Prote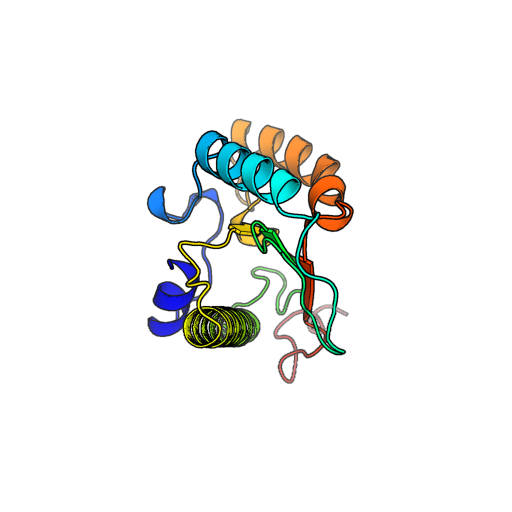in AF-A0A7S0A084-F1 (afdb_monomer_lite)

Radius of gyration: 17.15 Å; chains: 1; bounding box: 38×49×44 Å

Organism: NCBI:txid73915

Structure (mmCIF, N/CA/C/O backbone):
data_AF-A0A7S0A084-F1
#
_entry.id   AF-A0A7S0A084-F1
#
loop_
_atom_site.group_PDB
_atom_site.id
_atom_site.type_symbol
_atom_site.label_atom_id
_atom_site.label_alt_id
_atom_site.label_comp_id
_atom_site.label_asym_id
_atom_site.label_entity_id
_atom_site.label_seq_id
_atom_site.pdbx_PDB_ins_code
_atom_site.Cartn_x
_atom_site.Cartn_y
_atom_site.Cartn_z
_atom_site.occupancy
_atom_site.B_iso_or_equiv
_atom_site.auth_seq_id
_atom_site.auth_comp_id
_atom_site.auth_asym_id
_atom_site.auth_atom_id
_atom_site.pdbx_PDB_model_num
ATOM 1 N N . SER A 1 1 ? -13.205 1.229 1.871 1.00 77.44 1 SER A N 1
ATOM 2 C CA . SER A 1 1 ? -11.731 1.195 1.781 1.00 77.44 1 SER A CA 1
ATOM 3 C C . SER A 1 1 ? -11.286 -0.215 1.428 1.00 77.44 1 SER A C 1
ATOM 5 O O . SER A 1 1 ? -11.586 -1.137 2.181 1.00 77.44 1 SER A O 1
ATOM 7 N N . TRP A 1 2 ? -10.616 -0.384 0.283 1.00 88.94 2 TRP A N 1
ATOM 8 C CA . TRP A 1 2 ? -10.254 -1.690 -0.291 1.00 88.94 2 TRP A CA 1
ATOM 9 C C . TRP A 1 2 ? -9.390 -2.551 0.647 1.00 88.94 2 TRP A C 1
ATOM 11 O O . TRP A 1 2 ? -9.685 -3.724 0.845 1.00 88.94 2 TRP A O 1
ATOM 21 N N . LEU A 1 3 ? -8.385 -1.961 1.311 1.00 91.19 3 LEU A N 1
ATOM 22 C CA . LEU A 1 3 ? -7.497 -2.682 2.239 1.00 91.19 3 LEU A CA 1
ATOM 23 C C . LEU A 1 3 ? -8.234 -3.280 3.443 1.00 91.19 3 LEU A C 1
ATOM 25 O O . LEU A 1 3 ? -7.883 -4.364 3.903 1.00 91.19 3 LEU A O 1
ATOM 29 N N . ILE A 1 4 ? -9.256 -2.583 3.949 1.00 91.81 4 ILE A N 1
ATOM 30 C CA . ILE A 1 4 ? -10.082 -3.079 5.056 1.00 91.81 4 ILE A CA 1
ATOM 31 C C . ILE A 1 4 ? -10.887 -4.294 4.589 1.00 91.81 4 ILE A C 1
ATOM 33 O O . ILE A 1 4 ? -10.840 -5.339 5.228 1.00 91.81 4 ILE A O 1
ATOM 37 N N . THR A 1 5 ? -11.546 -4.195 3.434 1.00 92.44 5 THR A N 1
ATOM 38 C CA . THR A 1 5 ? -12.295 -5.318 2.852 1.00 92.44 5 THR A CA 1
ATOM 39 C C . THR A 1 5 ? -11.384 -6.505 2.532 1.00 92.44 5 THR A C 1
ATOM 41 O O . THR A 1 5 ? -11.738 -7.649 2.804 1.00 92.44 5 THR A O 1
ATOM 44 N N . ARG A 1 6 ? -10.172 -6.254 2.020 1.00 93.94 6 ARG A N 1
ATOM 45 C CA . ARG A 1 6 ? -9.179 -7.302 1.754 1.00 93.94 6 ARG A CA 1
ATOM 46 C C . ARG A 1 6 ? -8.763 -8.027 3.033 1.00 93.94 6 ARG A C 1
ATOM 48 O O . ARG A 1 6 ? -8.685 -9.253 3.061 1.00 93.94 6 ARG A O 1
ATOM 55 N N . GLN A 1 7 ? -8.557 -7.274 4.111 1.00 94.62 7 GLN A N 1
ATOM 56 C CA . GLN A 1 7 ? -8.279 -7.840 5.425 1.00 94.62 7 GLN A CA 1
ATOM 57 C C . GLN A 1 7 ? -9.441 -8.690 5.949 1.00 94.62 7 GLN A C 1
ATOM 59 O O . GLN A 1 7 ? -9.191 -9.754 6.514 1.00 94.62 7 GLN A O 1
ATOM 64 N N . GLU A 1 8 ? -10.687 -8.239 5.796 1.00 94.44 8 GLU A N 1
ATOM 65 C CA . GLU A 1 8 ? -11.889 -8.972 6.227 1.00 94.44 8 GLU A CA 1
ATOM 66 C C . GLU A 1 8 ? -12.034 -10.320 5.510 1.00 94.44 8 GLU A C 1
ATOM 68 O O . GLU A 1 8 ? -12.476 -11.293 6.116 1.00 94.44 8 GLU A O 1
ATOM 73 N N . GLN A 1 9 ? -11.590 -10.403 4.254 1.00 94.94 9 GLN A N 1
ATOM 74 C CA . GLN A 1 9 ? -11.522 -11.657 3.496 1.00 94.94 9 GLN A CA 1
ATOM 75 C C . GLN A 1 9 ? -10.419 -12.605 3.993 1.00 94.94 9 GLN A C 1
ATOM 77 O O . GLN A 1 9 ? -10.410 -13.775 3.620 1.00 94.94 9 GLN A O 1
ATOM 82 N N . GLY A 1 10 ? -9.482 -12.121 4.816 1.00 94.81 10 GLY A N 1
ATOM 83 C CA . GLY A 1 10 ? -8.342 -12.905 5.292 1.00 94.81 10 GLY A CA 1
ATOM 84 C C . GLY A 1 10 ? -7.358 -13.283 4.184 1.00 94.81 10 GLY A C 1
ATOM 85 O O . GLY A 1 10 ? -6.619 -14.252 4.338 1.00 94.81 10 GLY A O 1
ATOM 86 N N . LEU A 1 11 ? -7.366 -12.542 3.071 1.00 94.50 11 LEU A N 1
ATOM 87 C CA . LEU A 1 11 ? -6.511 -12.799 1.919 1.00 94.50 11 LEU A CA 1
ATOM 88 C C . LEU A 1 11 ? -5.295 -11.866 1.923 1.00 94.50 11 LEU A C 1
ATOM 90 O O . LEU A 1 11 ? -5.450 -10.676 2.225 1.00 94.50 11 LEU A O 1
ATOM 94 N N . PRO A 1 12 ? -4.104 -12.358 1.529 1.00 95.12 12 PRO A N 1
ATOM 95 C CA . PRO A 1 12 ? -2.926 -11.515 1.359 1.00 95.12 12 PRO A CA 1
ATOM 96 C C . PRO A 1 12 ? -3.191 -10.410 0.345 1.00 95.12 12 PRO A C 1
ATOM 98 O O . PRO A 1 12 ? -4.087 -10.515 -0.500 1.00 95.12 12 PRO A O 1
ATOM 101 N N . ILE A 1 13 ? -2.416 -9.337 0.431 1.00 94.81 13 ILE A N 1
ATOM 102 C CA . ILE A 1 13 ? -2.468 -8.287 -0.578 1.00 94.81 13 ILE A CA 1
ATOM 103 C C . ILE A 1 13 ? -1.898 -8.808 -1.901 1.00 94.81 13 ILE A C 1
ATOM 105 O O . ILE A 1 13 ? -0.897 -9.512 -1.898 1.00 94.81 13 ILE A O 1
ATOM 109 N N . ASP A 1 14 ? -2.524 -8.491 -3.032 1.00 95.38 14 ASP A N 1
ATOM 110 C CA . ASP A 1 14 ? -2.005 -8.961 -4.318 1.00 95.38 14 ASP A CA 1
ATOM 111 C C . ASP A 1 14 ? -0.842 -8.087 -4.812 1.00 95.38 14 ASP A C 1
ATOM 113 O O . ASP A 1 14 ? -0.613 -6.964 -4.345 1.00 95.38 14 ASP A O 1
ATOM 117 N N . ARG A 1 15 ? -0.103 -8.607 -5.798 1.00 96.56 15 ARG A N 1
ATOM 118 C CA . ARG A 1 15 ? 0.884 -7.826 -6.554 1.00 96.56 15 ARG A CA 1
ATOM 119 C C . ARG A 1 15 ? 0.177 -6.708 -7.310 1.00 96.56 15 ARG A C 1
ATOM 121 O O . ARG A 1 15 ? -0.989 -6.846 -7.679 1.00 96.56 15 ARG A O 1
ATOM 128 N N . ARG A 1 16 ? 0.913 -5.644 -7.643 1.00 95.56 16 ARG A N 1
ATOM 129 C CA . ARG A 1 16 ? 0.346 -4.495 -8.361 1.00 95.56 16 ARG A CA 1
ATOM 130 C C . ARG A 1 16 ? -0.456 -4.889 -9.607 1.00 95.56 16 ARG A C 1
ATOM 132 O O . ARG A 1 16 ? -1.576 -4.439 -9.800 1.00 95.56 16 ARG A O 1
ATOM 139 N N . GLN A 1 17 ? 0.123 -5.733 -10.454 1.00 95.88 17 GLN A N 1
ATOM 140 C CA . GLN A 1 17 ? -0.495 -6.133 -11.720 1.00 95.88 17 GLN A CA 1
ATOM 141 C C . GLN A 1 17 ? -1.688 -7.092 -11.581 1.00 95.88 17 GLN A C 1
ATOM 143 O O . GLN A 1 17 ? -2.385 -7.320 -12.563 1.00 95.88 17 GLN A O 1
ATOM 148 N N . ASP A 1 18 ? -1.918 -7.651 -10.391 1.00 95.56 18 ASP A N 1
ATOM 149 C CA . ASP A 1 18 ? -3.020 -8.584 -10.139 1.00 95.56 18 ASP A CA 1
ATOM 150 C C . ASP A 1 18 ? -4.192 -7.904 -9.408 1.00 95.56 18 ASP A C 1
ATOM 152 O O . ASP A 1 18 ? -5.283 -8.470 -9.325 1.00 95.56 18 ASP A O 1
ATOM 156 N N . MET A 1 19 ? -3.985 -6.697 -8.865 1.00 93.69 19 MET A N 1
ATOM 157 C CA . MET A 1 19 ? -5.034 -5.958 -8.166 1.00 93.69 19 MET A CA 1
ATOM 158 C C . MET A 1 19 ? -6.042 -5.339 -9.144 1.00 93.69 19 MET A C 1
ATOM 160 O O . MET A 1 19 ? -5.668 -4.866 -10.221 1.00 93.69 19 MET A O 1
ATOM 164 N N . PRO A 1 20 ? -7.331 -5.286 -8.764 1.00 93.50 20 PRO A N 1
ATOM 165 C CA . PRO A 1 20 ? -8.342 -4.632 -9.579 1.00 93.50 20 PRO A CA 1
ATOM 166 C C . PRO A 1 20 ? -8.115 -3.115 -9.620 1.00 93.50 20 PRO A C 1
ATOM 168 O O . PRO A 1 20 ? -7.520 -2.523 -8.721 1.00 93.50 20 PRO A O 1
ATOM 171 N N . HIS A 1 21 ? -8.615 -2.464 -10.672 1.00 88.19 21 HIS A N 1
ATOM 172 C CA . HIS A 1 21 ? -8.407 -1.028 -10.883 1.00 88.19 21 HIS A CA 1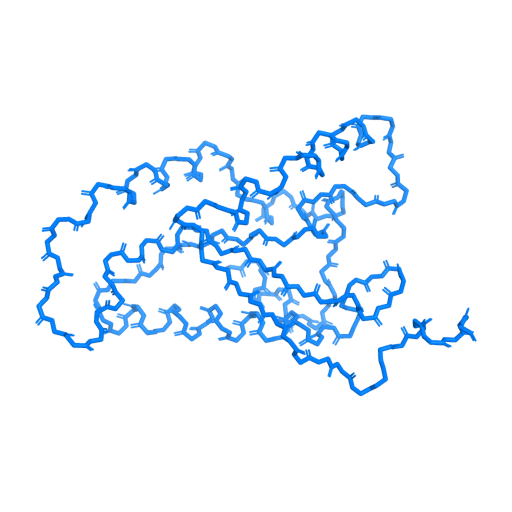
ATOM 173 C C . HIS A 1 21 ? -8.965 -0.162 -9.738 1.00 88.19 21 HIS A C 1
ATOM 175 O O . HIS A 1 21 ? -8.403 0.880 -9.423 1.00 88.19 21 HIS A O 1
ATOM 181 N N . ASP A 1 22 ? -10.048 -0.595 -9.090 1.00 88.50 22 ASP A N 1
ATOM 182 C CA . ASP A 1 22 ? -10.673 0.096 -7.955 1.00 88.50 22 ASP A CA 1
ATOM 183 C C . ASP A 1 22 ? -9.889 -0.034 -6.634 1.00 88.50 22 ASP A C 1
ATOM 185 O O . ASP A 1 22 ? -10.217 0.637 -5.654 1.00 88.50 22 ASP A O 1
ATOM 189 N N . ALA A 1 23 ? -8.827 -0.849 -6.600 1.00 91.19 23 ALA A N 1
ATOM 190 C CA . ALA A 1 23 ? -7.859 -0.864 -5.506 1.00 91.19 23 ALA A CA 1
ATOM 191 C C . ALA A 1 23 ? -6.933 0.364 -5.528 1.00 91.19 23 ALA A C 1
ATOM 193 O O . ALA A 1 23 ? -6.292 0.671 -4.519 1.00 91.19 23 ALA A O 1
ATOM 194 N N . TYR A 1 24 ? -6.846 1.057 -6.669 1.00 91.50 24 TYR A N 1
ATOM 195 C CA . TYR A 1 24 ? -5.973 2.205 -6.859 1.00 91.50 24 TYR A CA 1
ATOM 196 C C . TYR A 1 24 ? -6.727 3.515 -6.784 1.00 91.50 24 TYR A C 1
ATOM 198 O O . TYR A 1 24 ? -7.840 3.658 -7.286 1.00 91.50 24 TYR A O 1
ATOM 206 N N . TRP A 1 25 ? -6.052 4.510 -6.217 1.00 89.00 25 TRP A N 1
ATOM 207 C CA . TRP A 1 25 ? -6.505 5.877 -6.368 1.00 89.00 25 TRP A CA 1
ATOM 208 C C . TRP A 1 25 ? -6.141 6.404 -7.748 1.00 89.00 25 TRP A C 1
ATOM 210 O O . TRP A 1 25 ? -5.016 6.210 -8.220 1.00 89.00 25 TRP A O 1
ATOM 220 N N . ASP A 1 26 ? -7.074 7.128 -8.352 1.00 88.75 26 ASP A N 1
ATOM 221 C CA . ASP A 1 26 ? -6.779 7.938 -9.520 1.00 88.75 26 ASP A CA 1
ATOM 222 C C . ASP A 1 26 ? -5.708 8.997 -9.167 1.00 88.75 26 ASP A C 1
ATOM 224 O O . ASP A 1 26 ? -5.867 9.731 -8.182 1.00 88.75 26 ASP A O 1
ATOM 228 N N . PRO A 1 27 ? -4.602 9.099 -9.931 1.00 86.31 27 PRO A N 1
ATOM 229 C CA . PRO A 1 27 ? -3.528 10.039 -9.625 1.00 86.31 27 PRO A CA 1
ATOM 230 C C . PRO A 1 27 ? -3.987 11.500 -9.582 1.00 86.31 27 PRO A C 1
ATOM 232 O O . PRO A 1 27 ? -3.533 12.259 -8.725 1.00 86.31 27 PRO A O 1
ATOM 235 N N . GLU A 1 28 ? -4.896 11.915 -10.468 1.00 88.56 28 GLU A N 1
ATOM 236 C CA . GLU A 1 28 ? -5.385 13.295 -10.493 1.00 88.56 28 GLU A CA 1
ATOM 237 C C . GLU A 1 28 ? -6.301 13.584 -9.304 1.00 88.56 28 GLU A C 1
ATOM 239 O O . GLU A 1 28 ? -6.283 14.680 -8.739 1.00 88.56 28 GLU A O 1
ATOM 244 N N . GLU A 1 29 ? -7.124 12.620 -8.900 1.00 85.75 29 GLU A N 1
ATOM 245 C CA . GLU A 1 29 ? -7.914 12.695 -7.675 1.00 85.75 29 GLU A CA 1
ATOM 246 C C . GLU A 1 29 ? -7.027 12.802 -6.429 1.00 85.75 29 GLU A C 1
ATOM 248 O O . GLU A 1 29 ? -7.250 13.692 -5.600 1.00 85.75 29 GLU A O 1
ATOM 253 N N . LEU A 1 30 ? -5.990 11.966 -6.327 1.00 84.50 30 LEU A N 1
ATOM 254 C CA . LEU A 1 30 ? -5.024 12.006 -5.231 1.00 84.50 30 LEU A CA 1
ATOM 255 C C . LEU A 1 30 ? -4.327 13.370 -5.159 1.00 84.50 30 LEU A C 1
ATOM 257 O O . LEU A 1 30 ? -4.314 14.001 -4.101 1.00 84.50 30 LEU A O 1
ATOM 261 N N . LEU A 1 31 ? -3.808 13.870 -6.284 1.00 83.06 31 LEU A N 1
ATOM 262 C CA . LEU A 1 31 ? -3.128 15.168 -6.348 1.00 83.06 31 LEU A CA 1
ATOM 263 C C . LEU A 1 31 ? -4.069 16.336 -6.021 1.00 83.06 31 LEU A C 1
ATOM 265 O O . LEU A 1 31 ? -3.671 17.272 -5.325 1.00 83.06 31 LEU A O 1
ATOM 269 N N . ARG A 1 32 ? -5.338 16.284 -6.450 1.00 82.69 32 ARG A N 1
ATOM 270 C CA . ARG A 1 32 ? -6.355 17.280 -6.062 1.00 82.69 32 ARG A CA 1
ATOM 271 C C . ARG A 1 32 ? -6.648 17.235 -4.564 1.00 82.69 32 ARG A C 1
ATOM 273 O O . ARG A 1 32 ? -6.748 18.284 -3.925 1.00 82.69 32 ARG A O 1
ATOM 280 N N . SER A 1 33 ? -6.787 16.041 -3.995 1.00 78.44 33 SER A N 1
ATOM 281 C CA . SER A 1 33 ? -6.990 15.851 -2.554 1.00 78.44 33 SER A CA 1
ATOM 282 C C . SER A 1 33 ? -5.804 16.362 -1.742 1.00 78.44 33 SER A C 1
ATOM 284 O O . SER A 1 33 ? -6.007 17.056 -0.749 1.00 78.44 33 SER A O 1
ATOM 286 N N . TRP A 1 34 ? -4.589 16.126 -2.226 1.00 76.06 34 TRP A N 1
ATOM 287 C CA . TRP A 1 34 ? -3.342 16.635 -1.664 1.00 76.06 34 TRP A CA 1
ATOM 288 C C . TRP A 1 34 ? -3.208 18.161 -1.740 1.00 76.06 34 TRP A C 1
ATOM 290 O O . TRP A 1 34 ? -2.832 18.814 -0.771 1.00 76.06 34 TRP A O 1
ATOM 300 N N . ALA A 1 35 ? -3.557 18.779 -2.868 1.00 77.56 35 ALA A N 1
ATOM 301 C CA . ALA A 1 35 ? -3.481 20.232 -3.013 1.00 77.56 35 ALA A CA 1
ATOM 302 C C . ALA A 1 35 ? -4.425 20.967 -2.041 1.00 77.56 35 ALA A C 1
ATOM 304 O O . ALA A 1 35 ? -4.038 21.967 -1.439 1.00 77.56 35 ALA A O 1
ATOM 305 N N . ARG A 1 36 ? -5.641 20.440 -1.825 1.00 72.50 36 ARG A N 1
ATOM 306 C CA . ARG A 1 36 ? -6.595 20.972 -0.827 1.00 72.50 36 ARG A CA 1
ATOM 307 C C . ARG A 1 36 ? -6.082 20.851 0.608 1.00 72.50 36 ARG A C 1
ATOM 309 O O . ARG A 1 36 ? -6.415 21.663 1.462 1.00 72.50 36 ARG A O 1
ATOM 316 N N . SER A 1 37 ? -5.277 19.827 0.840 1.00 65.19 37 SER A N 1
ATOM 317 C CA . SER A 1 37 ? -4.704 19.428 2.118 1.00 65.19 37 SER A CA 1
ATOM 318 C C . SER A 1 37 ? -3.650 20.422 2.622 1.00 65.19 37 SER A C 1
ATOM 320 O O . SER A 1 37 ? -3.629 20.742 3.808 1.00 65.19 37 SER A O 1
ATOM 322 N N . LYS A 1 38 ? -2.864 21.006 1.705 1.00 58.56 38 LYS A N 1
ATOM 323 C CA . LYS A 1 38 ? -1.912 22.098 1.983 1.00 58.56 38 LYS A CA 1
ATOM 324 C C . LYS A 1 38 ? -2.566 23.429 2.375 1.00 58.56 38 LYS A C 1
ATOM 326 O O . LYS A 1 38 ? -1.913 24.266 2.984 1.00 58.56 38 LYS A O 1
ATOM 331 N N . GLY A 1 39 ? -3.828 23.657 2.004 1.00 47.88 39 GLY A N 1
ATOM 332 C CA . GLY A 1 39 ? -4.508 24.944 2.197 1.00 47.88 39 GLY A CA 1
ATOM 333 C C . GLY A 1 39 ? -5.172 25.141 3.566 1.00 47.88 39 GLY A C 1
ATOM 334 O O . GLY A 1 39 ? -5.614 26.247 3.861 1.00 47.88 39 GLY A O 1
ATOM 335 N N . SER A 1 40 ? -5.271 24.096 4.395 1.00 50.06 40 SER A N 1
ATOM 336 C CA . SER A 1 40 ? -6.007 24.128 5.672 1.00 50.06 40 SER A CA 1
ATOM 337 C C . SER A 1 40 ? -5.149 24.399 6.919 1.00 50.06 40 SER A C 1
ATOM 339 O O . SER A 1 40 ? -5.702 24.481 8.012 1.00 50.06 40 SER A O 1
ATOM 341 N N . ASP A 1 41 ? -3.827 24.548 6.778 1.00 46.91 41 ASP A N 1
ATOM 342 C CA . ASP A 1 41 ? -2.844 24.570 7.882 1.00 46.91 41 ASP A CA 1
ATOM 343 C C . ASP A 1 41 ? -2.903 25.787 8.830 1.00 46.91 41 ASP A C 1
ATOM 345 O O . ASP A 1 41 ? -2.272 25.777 9.885 1.00 46.91 41 ASP A O 1
ATOM 349 N N . GLN A 1 42 ? -3.672 26.839 8.529 1.00 45.22 42 GLN A N 1
ATOM 350 C CA . GLN A 1 42 ? -3.533 28.113 9.253 1.00 45.22 42 GLN A CA 1
ATOM 351 C C . GLN A 1 42 ? -4.421 28.294 10.508 1.00 45.22 42 GLN A C 1
ATOM 353 O O . GLN A 1 42 ? -4.269 29.311 11.180 1.00 45.22 42 GLN A O 1
ATOM 358 N N . GLN A 1 43 ? -5.360 27.392 10.843 1.00 42.72 43 GLN A N 1
ATOM 359 C CA . GLN A 1 43 ? -6.437 27.723 11.809 1.00 42.72 43 GLN A CA 1
ATOM 360 C C . GLN A 1 43 ? -6.627 26.822 13.043 1.00 42.72 43 GLN A C 1
ATOM 362 O O . GLN A 1 43 ? -7.478 27.140 13.871 1.00 42.72 43 GLN A O 1
ATOM 367 N N . CYS A 1 44 ? -5.859 25.748 13.250 1.00 41.91 44 CYS A N 1
ATOM 368 C CA . CYS A 1 44 ? -6.100 24.835 14.382 1.00 41.91 44 CYS A CA 1
ATOM 369 C C . CYS A 1 44 ? -4.806 24.484 15.128 1.00 41.91 44 CYS A C 1
ATOM 371 O O . CYS A 1 44 ? -4.223 23.430 14.896 1.00 41.91 44 CYS A O 1
ATOM 373 N N . ALA A 1 45 ? -4.350 25.361 16.024 1.00 39.59 45 ALA A N 1
ATOM 374 C CA . ALA A 1 45 ? -3.181 25.110 16.870 1.00 39.59 45 ALA A CA 1
ATOM 375 C C . ALA A 1 45 ? -3.346 25.740 18.266 1.00 39.59 45 ALA A C 1
ATOM 377 O O . ALA A 1 45 ? -2.592 26.643 18.619 1.00 39.59 45 ALA A O 1
ATOM 378 N N . SER A 1 46 ? -4.337 25.304 19.057 1.00 40.41 46 SER A N 1
ATOM 379 C CA . SER A 1 46 ? -4.488 25.800 20.440 1.00 40.41 46 SER A CA 1
ATOM 380 C C . SER A 1 46 ? -4.430 24.764 21.561 1.00 40.41 46 SER A C 1
ATOM 382 O O . SER A 1 46 ? -4.099 25.172 22.664 1.00 40.41 46 SER A O 1
ATOM 384 N N . ASP A 1 47 ? -4.633 23.456 21.352 1.00 35.50 47 ASP A N 1
ATOM 385 C CA . ASP A 1 47 ? -4.809 22.551 22.506 1.00 35.50 47 ASP A CA 1
ATOM 386 C C . ASP A 1 47 ? -4.051 21.219 22.401 1.00 35.50 47 ASP A C 1
ATOM 388 O O . ASP A 1 47 ? -4.589 20.217 21.945 1.00 35.50 47 ASP A O 1
ATOM 392 N N . GLY A 1 48 ? -2.789 21.226 22.853 1.00 37.44 48 GLY A N 1
ATOM 393 C CA . GLY A 1 48 ? -2.091 20.170 23.624 1.00 37.44 48 GLY A CA 1
ATOM 394 C C . GLY A 1 48 ? -1.885 18.749 23.064 1.00 37.44 48 GLY A C 1
ATOM 395 O O . GLY A 1 48 ? -0.928 18.086 23.452 1.00 37.44 48 GLY A O 1
ATOM 396 N N . LEU A 1 49 ? -2.726 18.274 22.153 1.00 41.03 49 LEU A N 1
ATOM 397 C CA . LEU A 1 49 ? -2.554 17.064 21.349 1.00 41.03 49 LEU A CA 1
ATOM 398 C C . LEU A 1 49 ? -3.292 17.252 20.016 1.00 41.03 49 LEU A C 1
ATOM 400 O O . LEU A 1 49 ? -4.075 16.410 19.578 1.00 41.03 49 LEU A O 1
ATOM 404 N N . VAL A 1 50 ? -3.085 18.403 19.377 1.00 39.53 50 VAL A N 1
ATOM 405 C CA . VAL A 1 50 ? -3.653 18.660 18.058 1.00 39.53 50 VAL A CA 1
ATOM 406 C C . VAL A 1 50 ? -2.802 17.886 17.051 1.00 39.53 50 VAL A C 1
ATOM 408 O O . VAL A 1 50 ? -1.785 18.371 16.561 1.00 39.53 50 VAL A O 1
ATOM 411 N N . LEU A 1 51 ? -3.220 16.664 16.709 1.00 46.06 51 LEU A N 1
ATOM 412 C CA . LEU A 1 51 ? -3.097 16.233 15.319 1.00 46.06 51 LEU A CA 1
ATOM 413 C C . LEU A 1 51 ? -3.783 17.359 14.535 1.00 46.06 51 LEU A C 1
ATOM 415 O O . LEU A 1 51 ? -5.009 17.377 14.542 1.00 46.06 51 LEU A O 1
ATOM 419 N N . GLY A 1 52 ? -3.034 18.348 14.028 1.00 43.97 52 GLY A N 1
ATOM 420 C CA . GLY A 1 52 ? -3.541 19.555 13.355 1.00 43.97 52 GLY A CA 1
ATOM 421 C C . GLY A 1 52 ? -4.482 19.222 12.193 1.00 43.97 52 GLY A C 1
ATOM 422 O O . GLY A 1 52 ? -5.083 18.145 12.126 1.00 43.97 52 GLY A O 1
ATOM 423 N N . PRO A 1 53 ? -4.580 20.038 11.145 1.00 47.09 53 PRO A N 1
ATOM 424 C CA . PRO A 1 53 ? -5.043 19.504 9.880 1.00 47.09 53 PRO A CA 1
ATOM 425 C C . PRO A 1 53 ? -3.931 18.592 9.320 1.00 47.09 53 PRO A C 1
ATOM 427 O O . PRO A 1 53 ? -3.409 18.834 8.240 1.00 47.09 53 PRO A O 1
ATOM 430 N N . LEU A 1 54 ? -3.594 17.500 10.033 1.00 50.94 54 LEU A N 1
ATOM 431 C CA . LEU A 1 54 ? -3.041 16.276 9.477 1.00 50.94 54 LEU A CA 1
ATOM 432 C C . LEU A 1 54 ? -4.069 15.807 8.463 1.00 50.94 54 LEU A C 1
ATOM 434 O O . LEU A 1 54 ? -4.971 15.004 8.726 1.00 50.94 54 LEU A O 1
ATOM 438 N N . SER A 1 55 ? -3.986 16.423 7.300 1.00 55.91 55 SER A N 1
ATOM 439 C CA . SER A 1 55 ? -4.577 15.948 6.091 1.00 55.91 55 SER A CA 1
ATOM 440 C C . SER A 1 55 ? -3.786 14.698 5.755 1.00 55.91 55 SER A C 1
ATOM 442 O O . SER A 1 55 ? -2.783 14.705 5.053 1.00 55.91 55 SER A O 1
ATOM 444 N N . LEU A 1 56 ? -4.217 13.608 6.379 1.00 62.69 56 LEU A N 1
ATOM 445 C CA . LEU A 1 56 ? -3.749 12.254 6.158 1.00 62.69 56 LEU A CA 1
ATOM 446 C C . LEU A 1 56 ? -4.214 11.804 4.771 1.00 62.69 56 LEU A C 1
ATOM 448 O O . LEU A 1 56 ? -5.017 10.893 4.624 1.00 62.69 56 LEU A O 1
ATOM 452 N N . VAL A 1 57 ? -3.754 12.526 3.749 1.00 73.25 57 VAL A N 1
ATOM 453 C CA . VAL A 1 57 ? -4.005 12.220 2.346 1.00 73.25 57 VAL A CA 1
ATOM 454 C C . VAL A 1 57 ? -3.200 10.991 1.969 1.00 73.25 57 VAL A C 1
ATOM 456 O O . VAL A 1 57 ? -3.701 10.161 1.223 1.00 73.25 57 VAL A O 1
ATOM 459 N N . LEU A 1 58 ? -1.992 10.845 2.524 1.00 85.56 58 LEU A N 1
ATOM 460 C CA . LEU A 1 58 ? -1.096 9.738 2.232 1.00 85.56 58 LEU A CA 1
ATOM 461 C C . LEU A 1 58 ? -0.446 9.183 3.487 1.00 85.56 58 LEU A C 1
ATOM 463 O O . LEU A 1 58 ? 0.224 9.887 4.244 1.00 85.56 58 LEU A O 1
ATOM 467 N N . VAL A 1 59 ? -0.605 7.880 3.644 1.00 91.25 59 VAL A N 1
ATOM 468 C CA . VAL A 1 59 ? 0.147 7.056 4.574 1.00 91.25 59 VAL A CA 1
ATOM 469 C C . VAL A 1 59 ? 1.113 6.208 3.761 1.00 91.25 59 VAL A C 1
ATOM 471 O O . VAL A 1 59 ? 0.693 5.527 2.830 1.00 91.25 59 VAL A O 1
ATOM 474 N N . ALA A 1 60 ? 2.392 6.213 4.116 1.00 94.38 60 ALA A N 1
ATOM 475 C CA . ALA A 1 60 ? 3.368 5.284 3.567 1.00 94.38 60 ALA A CA 1
ATOM 476 C C . ALA A 1 60 ? 3.689 4.196 4.597 1.00 94.38 60 ALA A C 1
ATOM 478 O O . ALA A 1 60 ? 3.984 4.487 5.757 1.00 94.38 60 ALA A O 1
ATOM 479 N N . VAL A 1 61 ? 3.633 2.936 4.180 1.00 96.19 61 VAL A N 1
ATOM 480 C CA . VAL A 1 61 ? 3.875 1.772 5.034 1.00 96.19 61 VAL A CA 1
ATOM 481 C C . VAL A 1 61 ? 5.301 1.288 4.827 1.00 96.19 61 VAL A C 1
ATOM 483 O O . VAL A 1 61 ? 5.680 0.906 3.726 1.00 96.19 61 VAL A O 1
ATOM 486 N N . SER A 1 62 ? 6.073 1.262 5.910 1.00 95.12 62 SER A N 1
ATOM 487 C CA . SER A 1 62 ? 7.407 0.669 5.954 1.00 95.12 62 SER A CA 1
ATOM 488 C C . SER A 1 62 ? 7.376 -0.560 6.859 1.00 95.12 62 SER A C 1
ATOM 490 O O . SER A 1 62 ? 7.061 -0.456 8.047 1.00 95.12 62 SER A O 1
ATOM 492 N N . LEU A 1 63 ? 7.684 -1.727 6.297 1.00 93.94 63 LEU A N 1
ATOM 493 C CA . LEU A 1 63 ? 7.698 -3.010 6.998 1.00 93.94 63 LEU A CA 1
ATOM 494 C C . LEU A 1 63 ? 8.822 -3.904 6.477 1.00 93.94 63 LEU A C 1
ATOM 496 O O . LEU A 1 63 ? 9.356 -3.685 5.389 1.00 93.94 63 LEU A O 1
ATOM 500 N N . CYS A 1 64 ? 9.184 -4.911 7.263 1.00 91.25 64 CYS A N 1
ATOM 501 C CA . CYS A 1 64 ? 10.076 -5.968 6.807 1.00 91.25 64 CYS A CA 1
ATOM 502 C C . CYS A 1 64 ? 9.264 -7.062 6.115 1.00 91.25 64 CYS A C 1
ATOM 504 O O . CYS A 1 64 ? 8.143 -7.360 6.517 1.00 91.25 64 CYS A O 1
ATOM 506 N N . TRP A 1 65 ? 9.844 -7.682 5.091 1.00 92.06 65 TRP A N 1
ATOM 507 C CA . TRP A 1 65 ? 9.209 -8.812 4.426 1.00 92.06 65 TRP A CA 1
ATOM 508 C C . TRP A 1 65 ? 9.192 -10.031 5.355 1.00 92.06 65 TRP A C 1
ATOM 510 O O . TRP A 1 65 ? 10.203 -10.361 5.974 1.00 92.06 65 TRP A O 1
ATOM 520 N N . CYS A 1 66 ? 8.046 -10.704 5.443 1.00 90.88 66 CYS A N 1
ATOM 521 C CA . CYS A 1 66 ? 7.874 -11.931 6.220 1.00 90.88 66 CYS A CA 1
ATOM 522 C C . CYS A 1 66 ? 8.405 -13.182 5.507 1.00 90.88 66 CYS A C 1
ATOM 524 O O . CYS A 1 66 ? 8.700 -14.162 6.180 1.00 90.88 66 CYS A O 1
ATOM 526 N N . SER A 1 67 ? 8.502 -13.157 4.175 1.00 89.38 67 SER A N 1
ATOM 527 C CA . SER A 1 67 ? 9.004 -14.259 3.344 1.00 89.38 67 SER A CA 1
ATOM 528 C C . SER A 1 67 ? 9.688 -13.710 2.092 1.00 89.38 67 SER A C 1
ATOM 530 O O . SER A 1 67 ? 9.535 -12.534 1.775 1.00 89.38 67 SER A O 1
ATOM 532 N N . GLN A 1 68 ? 10.413 -14.544 1.344 1.00 86.75 68 GLN A N 1
ATOM 533 C CA . GLN A 1 68 ? 11.080 -14.105 0.108 1.00 86.75 68 GLN A CA 1
ATOM 534 C C . GLN A 1 68 ? 10.095 -13.764 -1.025 1.00 86.75 68 GLN A C 1
ATOM 536 O O . GLN A 1 68 ? 10.352 -12.858 -1.813 1.00 86.75 68 GLN A O 1
ATOM 541 N N . GLY A 1 69 ? 8.991 -14.508 -1.137 1.00 89.06 69 GLY A N 1
ATOM 542 C CA . GLY A 1 69 ? 8.039 -14.359 -2.244 1.00 89.06 69 GLY A CA 1
ATOM 543 C C . GLY A 1 69 ? 6.961 -13.305 -2.003 1.00 89.06 69 GLY A C 1
ATOM 544 O O . GLY A 1 69 ? 6.354 -12.821 -2.955 1.00 89.06 69 GLY A O 1
ATOM 545 N N . HIS A 1 70 ? 6.707 -12.962 -0.741 1.00 93.25 70 HIS A N 1
ATOM 546 C CA . HIS A 1 70 ? 5.620 -12.070 -0.367 1.00 93.25 70 HIS A CA 1
ATOM 547 C C . HIS A 1 70 ? 5.930 -11.351 0.959 1.00 93.25 70 HIS A C 1
ATOM 549 O O . HIS A 1 70 ? 6.370 -12.003 1.916 1.00 93.25 70 HIS A O 1
ATOM 555 N N . PRO A 1 71 ? 5.666 -10.036 1.078 1.00 94.31 71 PRO A N 1
ATOM 556 C CA . PRO A 1 71 ? 5.981 -9.285 2.291 1.00 94.31 71 PRO A CA 1
ATOM 557 C C . PRO A 1 71 ? 5.119 -9.691 3.488 1.00 94.31 71 PRO A C 1
ATOM 559 O O . PRO A 1 71 ? 5.551 -9.536 4.623 1.00 94.31 71 PRO A O 1
ATOM 562 N N . ASP A 1 72 ? 3.908 -10.200 3.255 1.00 94.94 72 ASP A N 1
ATOM 563 C CA . ASP A 1 72 ? 2.945 -10.508 4.318 1.00 94.94 72 ASP A CA 1
ATOM 564 C C . ASP A 1 72 ? 1.988 -11.674 3.972 1.00 94.94 72 ASP A C 1
ATOM 566 O O . ASP A 1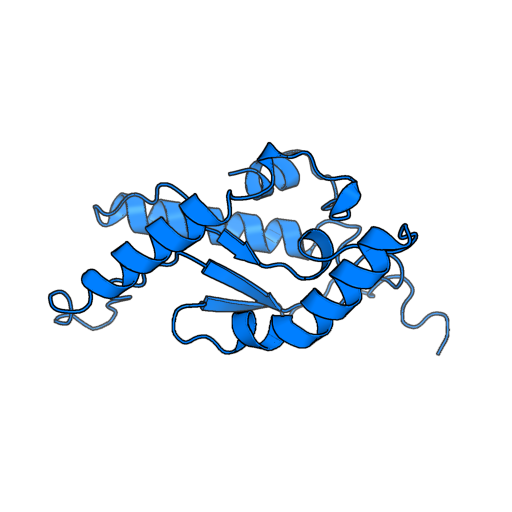 72 ? 0.790 -11.456 3.787 1.00 94.94 72 ASP A O 1
ATOM 570 N N . PRO A 1 73 ? 2.496 -12.908 3.778 1.00 93.88 73 PRO A N 1
ATOM 571 C CA . PRO A 1 73 ? 1.694 -14.031 3.280 1.00 93.88 73 PRO A CA 1
ATOM 572 C C . PRO A 1 73 ? 0.591 -14.468 4.256 1.00 93.88 73 PRO A C 1
ATOM 574 O O . PRO A 1 73 ? -0.448 -14.947 3.824 1.00 93.88 73 PRO A O 1
ATOM 577 N N . ASP A 1 74 ? 0.770 -14.237 5.559 1.00 93.38 74 ASP A N 1
ATOM 578 C CA . ASP A 1 74 ? -0.200 -14.605 6.604 1.00 93.38 74 ASP A CA 1
ATOM 579 C C . ASP A 1 74 ? -1.050 -13.414 7.087 1.00 93.38 74 ASP A C 1
ATOM 581 O O . ASP A 1 74 ? -1.648 -13.438 8.175 1.00 93.38 74 ASP A O 1
ATOM 585 N N . CYS A 1 75 ? -1.070 -12.322 6.313 1.00 95.12 75 CYS A N 1
ATOM 586 C CA . CYS A 1 75 ? -1.804 -11.095 6.634 1.00 95.12 75 CYS A CA 1
ATOM 587 C C . CYS A 1 75 ? -1.470 -10.533 8.031 1.00 95.12 75 CYS A C 1
ATOM 589 O O . CYS A 1 75 ? -2.333 -9.984 8.728 1.00 95.12 75 CYS A O 1
ATOM 591 N N . TYR A 1 76 ? -0.248 -10.741 8.520 1.00 94.56 76 TYR A N 1
ATOM 592 C CA . TYR A 1 76 ? 0.194 -10.266 9.824 1.00 94.56 76 TYR A CA 1
ATOM 593 C C . TYR A 1 76 ? 0.249 -8.732 9.855 1.00 94.56 76 TYR A C 1
ATOM 595 O O . TYR A 1 76 ? -0.264 -8.111 10.794 1.00 94.56 76 TYR A O 1
ATOM 603 N N . HIS A 1 77 ? 0.826 -8.113 8.827 1.00 95.56 77 HIS A N 1
ATOM 604 C CA . HIS A 1 77 ? 0.900 -6.660 8.692 1.00 95.56 77 HIS A CA 1
ATOM 605 C C . HIS A 1 77 ? -0.423 -6.062 8.210 1.00 95.56 77 HIS A C 1
ATOM 607 O O . HIS A 1 77 ? -0.889 -5.094 8.812 1.00 95.56 77 HIS A O 1
ATOM 613 N N . LEU A 1 78 ? -1.079 -6.664 7.214 1.00 96.25 78 LEU A N 1
ATOM 614 C CA . LEU A 1 78 ? -2.352 -6.198 6.658 1.00 96.25 78 LEU A CA 1
ATOM 615 C C . LEU A 1 78 ? -3.426 -6.061 7.745 1.00 96.25 78 LEU A C 1
ATOM 617 O O . LEU A 1 78 ? -4.098 -5.032 7.811 1.00 96.25 78 LEU A O 1
ATOM 621 N N . ARG A 1 79 ? -3.530 -7.036 8.662 1.00 95.94 79 ARG A N 1
ATOM 622 C CA . ARG A 1 79 ? -4.438 -6.949 9.821 1.00 95.94 79 ARG A CA 1
ATOM 623 C C . ARG A 1 79 ? -4.193 -5.707 10.671 1.00 95.94 79 ARG A C 1
ATOM 625 O O . ARG A 1 79 ? -5.133 -5.009 11.034 1.00 95.94 79 ARG A O 1
ATOM 632 N N . ARG A 1 80 ? -2.930 -5.394 10.955 1.00 95.62 80 ARG A N 1
ATOM 633 C CA . ARG A 1 80 ? -2.553 -4.230 11.770 1.00 95.62 80 ARG A CA 1
ATOM 634 C C . ARG A 1 80 ? -2.805 -2.920 11.033 1.00 95.62 80 ARG A C 1
ATOM 636 O O . ARG A 1 80 ? -3.348 -1.996 11.627 1.00 95.62 80 ARG A O 1
ATOM 643 N N . ILE A 1 81 ? -2.462 -2.859 9.748 1.00 95.25 81 ILE A N 1
ATOM 644 C CA . ILE A 1 81 ? -2.705 -1.690 8.893 1.00 95.25 81 ILE A CA 1
ATOM 645 C C . ILE A 1 81 ? -4.208 -1.393 8.831 1.00 95.25 81 ILE A C 1
ATOM 647 O O . ILE A 1 81 ? -4.608 -0.258 9.072 1.00 95.25 81 ILE A O 1
ATOM 651 N N . ALA A 1 82 ? -5.052 -2.402 8.600 1.00 94.88 82 ALA A N 1
ATOM 652 C CA . ALA A 1 82 ? -6.505 -2.234 8.576 1.00 94.88 82 ALA A CA 1
ATOM 653 C C . ALA A 1 82 ? -7.060 -1.744 9.924 1.00 94.88 82 ALA A C 1
ATOM 655 O O . ALA A 1 82 ? -7.860 -0.808 9.951 1.00 94.88 82 ALA A O 1
ATOM 656 N N . MET A 1 83 ? -6.598 -2.310 11.047 1.00 94.12 83 MET A N 1
ATOM 657 C CA . MET A 1 83 ? -6.988 -1.848 12.385 1.00 94.12 83 MET A CA 1
ATOM 658 C C . MET A 1 83 ? -6.612 -0.382 12.626 1.00 94.12 83 MET A C 1
ATOM 660 O O . MET A 1 83 ? -7.422 0.375 13.162 1.00 94.12 83 MET A O 1
ATOM 664 N N . LEU A 1 84 ? -5.409 0.034 12.211 1.00 92.38 84 LEU A N 1
ATOM 665 C CA . LEU A 1 84 ? -4.982 1.430 12.302 1.00 92.38 84 LEU A CA 1
ATOM 666 C C . LEU A 1 84 ? -5.880 2.327 11.444 1.00 92.38 84 LEU A C 1
ATOM 668 O O . LEU A 1 84 ? -6.431 3.294 11.963 1.00 92.38 84 LEU A O 1
ATOM 672 N N . LEU A 1 85 ? -6.111 1.980 10.174 1.00 91.06 85 LEU A N 1
ATOM 673 C CA . LEU A 1 85 ? -6.993 2.739 9.277 1.00 91.06 85 LEU A CA 1
ATOM 674 C C . LEU A 1 85 ? -8.398 2.917 9.872 1.00 91.06 85 LEU A C 1
ATOM 676 O O . LEU A 1 85 ? -8.932 4.026 9.877 1.00 91.06 85 LEU A O 1
ATOM 680 N N . GLN A 1 86 ? -8.978 1.853 10.433 1.00 91.06 86 GLN A N 1
ATOM 681 C CA . GLN A 1 86 ? -10.280 1.909 11.101 1.00 91.06 86 GLN A CA 1
ATOM 682 C C . GLN A 1 86 ? -10.265 2.804 12.346 1.00 91.06 86 GLN A C 1
ATOM 684 O O . GLN A 1 86 ? -11.199 3.580 12.554 1.00 91.06 86 GLN A O 1
ATOM 689 N N . ALA A 1 87 ? -9.231 2.701 13.184 1.00 89.62 87 ALA A N 1
ATOM 690 C CA . ALA A 1 87 ? -9.103 3.517 14.388 1.00 89.62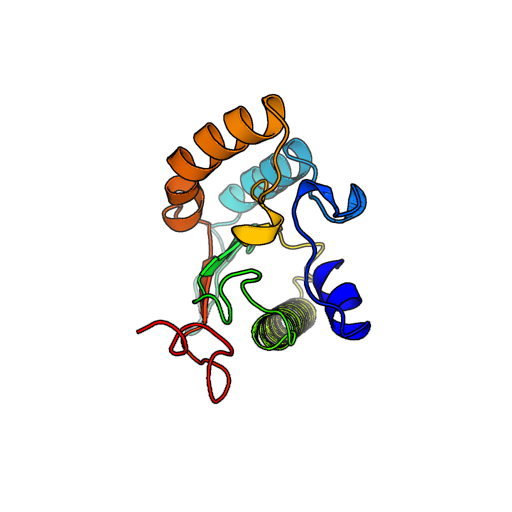 87 ALA A CA 1
ATOM 691 C C . ALA A 1 87 ? -8.983 5.009 14.045 1.00 89.62 87 ALA A C 1
ATOM 693 O O . ALA A 1 87 ? -9.686 5.831 14.634 1.00 89.62 87 ALA A O 1
ATOM 694 N N . PHE A 1 88 ? -8.168 5.350 13.043 1.00 84.50 88 PHE A N 1
ATOM 695 C CA . PHE A 1 88 ? -8.028 6.719 12.549 1.00 84.50 88 PHE A CA 1
ATOM 696 C C . PHE A 1 88 ? -9.338 7.263 11.970 1.00 84.50 88 PHE A C 1
ATOM 698 O O . PHE A 1 88 ? -9.745 8.373 12.321 1.00 84.50 88 PHE A O 1
ATOM 705 N N . ALA A 1 89 ? -10.033 6.476 11.142 1.00 83.69 89 ALA A N 1
ATOM 706 C CA . ALA A 1 89 ? -11.324 6.866 10.578 1.00 83.69 89 ALA A CA 1
ATOM 707 C C . ALA A 1 89 ? -12.363 7.155 11.678 1.00 83.69 89 ALA A C 1
ATOM 709 O O . ALA A 1 89 ? -13.013 8.202 11.652 1.00 83.69 89 ALA A O 1
ATOM 710 N N . LYS A 1 90 ? -12.467 6.276 12.689 1.00 85.88 90 LYS A N 1
ATOM 711 C CA . LYS A 1 90 ? -13.365 6.455 13.845 1.00 85.88 90 LYS A CA 1
ATOM 712 C C . LYS A 1 90 ? -13.011 7.692 14.665 1.00 85.88 90 LYS A C 1
ATOM 714 O O . LYS A 1 90 ? -13.894 8.496 14.953 1.00 85.88 90 LYS A O 1
ATOM 719 N N . PHE A 1 91 ? -11.733 7.868 15.004 1.00 83.31 91 PHE A N 1
ATOM 720 C CA . PHE A 1 91 ? -11.260 9.032 15.755 1.00 83.31 91 PHE A CA 1
ATOM 721 C C . PHE A 1 91 ? -11.641 10.334 15.041 1.00 83.31 91 PHE A C 1
ATOM 723 O O . PHE A 1 91 ? -12.174 11.259 15.646 1.00 83.31 91 PHE A O 1
ATOM 730 N N . ARG A 1 92 ? -11.441 10.403 13.725 1.00 77.00 92 ARG A N 1
ATOM 731 C CA . ARG A 1 92 ? -11.729 11.603 12.931 1.00 77.00 92 ARG A CA 1
ATOM 732 C C . ARG A 1 92 ? -13.225 11.865 12.774 1.00 77.00 92 ARG A C 1
ATOM 734 O O . ARG A 1 92 ? -13.654 13.011 12.906 1.00 77.00 92 ARG A O 1
ATOM 741 N N . GLN A 1 93 ? -14.026 10.814 12.603 1.00 81.75 93 GLN A N 1
ATOM 742 C CA . GLN A 1 93 ? -15.486 10.913 12.623 1.00 81.75 93 GLN A CA 1
ATOM 743 C C . GLN A 1 93 ? -16.006 11.485 13.953 1.00 81.75 93 GLN A C 1
ATOM 745 O O . GLN A 1 93 ? -16.851 12.376 13.941 1.00 81.75 93 GLN A O 1
ATOM 750 N N . GLN A 1 94 ? -15.483 11.013 15.089 1.00 82.38 94 GLN A N 1
ATOM 751 C CA . GLN A 1 94 ? -15.885 11.479 16.424 1.00 82.38 94 GLN A CA 1
ATOM 752 C C . GLN A 1 94 ? -15.497 12.939 16.694 1.00 82.38 94 GLN A C 1
ATOM 754 O O . GLN A 1 94 ? -16.197 13.630 17.425 1.00 82.38 94 GLN A O 1
ATOM 759 N N . ASN A 1 95 ? -14.424 13.424 16.067 1.00 75.50 95 ASN A N 1
ATOM 760 C CA . ASN A 1 95 ? -13.940 14.800 16.195 1.00 75.50 95 ASN A CA 1
ATOM 761 C C . ASN A 1 95 ? -14.502 15.747 15.110 1.00 75.50 95 ASN A C 1
ATOM 763 O O . ASN A 1 95 ? -13.899 16.773 14.807 1.00 75.50 95 ASN A O 1
ATOM 767 N N . GLY A 1 96 ? -15.637 15.405 14.486 1.00 69.38 96 GLY A N 1
ATOM 768 C CA . GLY A 1 96 ? -16.344 16.288 13.546 1.00 69.38 96 GLY A CA 1
ATOM 769 C C . GLY A 1 96 ? -15.673 16.465 12.177 1.00 69.38 96 GLY A C 1
ATOM 770 O O . GLY A 1 96 ? -16.088 17.318 11.397 1.00 69.38 96 GLY A O 1
ATOM 771 N N . SER A 1 97 ? -14.660 15.654 11.856 1.00 67.94 97 SER A N 1
ATOM 772 C CA . SER A 1 97 ? -13.935 15.687 10.581 1.00 67.94 97 SER A CA 1
ATOM 773 C C . SER A 1 97 ? -13.911 14.289 9.950 1.00 67.94 97 SER A C 1
ATOM 775 O O . SER A 1 97 ? -12.860 13.645 9.917 1.00 67.94 97 SER A O 1
ATOM 777 N N . PRO A 1 98 ? -15.061 13.760 9.486 1.00 63.78 98 PRO A N 1
ATOM 778 C CA . PRO A 1 98 ? -15.123 12.417 8.920 1.00 63.78 98 PRO A CA 1
ATOM 779 C C . PRO A 1 98 ? -14.175 12.290 7.723 1.00 63.78 98 PRO A C 1
ATOM 781 O O . PRO A 1 98 ? -14.185 13.111 6.804 1.00 63.78 98 PRO A O 1
ATOM 784 N N . TRP A 1 99 ? -13.341 11.251 7.742 1.00 67.06 99 TRP A N 1
ATOM 785 C CA . TRP A 1 99 ? -12.506 10.895 6.599 1.00 67.06 99 TRP A CA 1
ATOM 786 C C . TRP A 1 99 ? -13.377 10.414 5.449 1.00 67.06 99 TRP A C 1
ATOM 788 O O . TRP A 1 99 ? -14.242 9.565 5.653 1.00 67.06 99 TRP A O 1
ATOM 798 N N . LYS A 1 100 ? -13.131 10.949 4.248 1.00 64.38 100 LYS A N 1
ATOM 799 C CA . LYS A 1 100 ? -13.714 10.386 3.029 1.00 64.38 100 LYS A CA 1
ATOM 800 C C . LYS A 1 100 ? -12.883 9.199 2.555 1.00 64.38 100 LYS A C 1
ATOM 802 O O . LYS A 1 100 ? -13.426 8.110 2.547 1.00 64.38 100 LYS A O 1
ATOM 807 N N . ASP A 1 101 ? -11.580 9.386 2.322 1.00 73.31 101 ASP A N 1
ATOM 808 C CA . ASP A 1 101 ? -10.637 8.321 1.945 1.00 73.31 101 ASP A CA 1
ATOM 809 C C . ASP A 1 101 ? -9.177 8.710 2.267 1.00 73.31 101 ASP A C 1
ATOM 811 O O . ASP A 1 101 ? -8.876 9.889 2.472 1.00 73.31 101 ASP A O 1
ATOM 815 N N . VAL A 1 102 ? -8.281 7.716 2.328 1.00 83.56 102 VAL A N 1
ATOM 816 C CA . VAL A 1 102 ? -6.835 7.857 2.600 1.00 83.56 102 VAL A CA 1
ATOM 817 C C . VAL A 1 102 ? -6.026 7.006 1.622 1.00 83.56 102 VAL A C 1
ATOM 819 O O . VAL A 1 102 ? -6.376 5.851 1.369 1.00 83.56 102 VAL A O 1
ATOM 822 N N . ALA A 1 103 ? -4.924 7.552 1.104 1.00 89.38 103 ALA A N 1
ATOM 823 C CA . ALA A 1 103 ? -4.017 6.829 0.219 1.00 89.38 103 ALA A CA 1
ATOM 824 C C . ALA A 1 103 ? -3.113 6.012 1.107 1.00 89.38 103 ALA A C 1
ATOM 826 O O . ALA A 1 103 ? -2.547 6.534 2.070 1.00 89.38 103 ALA A O 1
ATOM 827 N N . VAL A 1 104 ? -2.892 4.768 0.720 1.00 92.88 104 VAL A N 1
ATOM 828 C CA . VAL A 1 104 ? -1.849 3.962 1.329 1.00 92.88 104 VAL A CA 1
ATOM 829 C C . VAL A 1 104 ? -0.828 3.641 0.258 1.00 92.88 104 VAL A C 1
ATOM 831 O O . VAL A 1 104 ? -1.108 2.898 -0.677 1.00 92.88 104 VAL A O 1
ATOM 834 N N . PHE A 1 105 ? 0.364 4.205 0.403 1.00 95.06 105 PHE A N 1
ATOM 835 C CA . PHE A 1 105 ? 1.529 3.736 -0.316 1.00 95.06 105 PHE A CA 1
ATOM 836 C C . PHE A 1 105 ? 2.144 2.575 0.459 1.00 95.06 105 PHE A C 1
ATOM 838 O O . PHE A 1 105 ? 2.705 2.746 1.539 1.00 95.06 105 PHE A O 1
ATOM 845 N N . TRP A 1 106 ? 2.033 1.383 -0.104 1.00 95.62 106 TRP A N 1
ATOM 846 C CA . TRP A 1 106 ? 2.733 0.189 0.350 1.00 95.62 106 TRP A CA 1
ATOM 847 C C . TRP A 1 106 ? 3.513 -0.330 -0.853 1.00 95.62 106 TRP A C 1
ATOM 849 O O . TRP A 1 106 ? 2.917 -0.622 -1.886 1.00 95.62 106 TRP A O 1
ATOM 859 N N . ASP A 1 107 ? 4.840 -0.367 -0.756 1.00 95.00 107 ASP A N 1
ATOM 860 C CA . ASP A 1 107 ? 5.746 -0.673 -1.869 1.00 95.00 107 ASP A CA 1
ATOM 861 C C . ASP A 1 107 ? 5.320 -1.883 -2.725 1.00 95.00 107 ASP A C 1
ATOM 863 O O . ASP A 1 107 ? 5.198 -1.750 -3.940 1.00 95.00 107 ASP A O 1
ATOM 867 N N . PHE A 1 108 ? 5.006 -3.026 -2.118 1.00 96.12 108 PHE A N 1
ATOM 868 C CA . PHE A 1 108 ? 4.642 -4.260 -2.816 1.00 96.12 108 PHE A CA 1
ATOM 869 C C . PHE A 1 108 ? 3.399 -4.143 -3.723 1.00 96.12 108 PHE A C 1
ATOM 871 O O . PHE A 1 108 ? 3.520 -4.414 -4.918 1.00 96.12 108 PHE A O 1
ATOM 878 N N . PRO A 1 109 ? 2.222 -3.701 -3.237 1.00 95.12 109 PRO A N 1
ATOM 879 C CA . PRO A 1 109 ? 1.057 -3.460 -4.097 1.00 95.12 109 PRO A CA 1
ATOM 880 C C . PRO A 1 109 ? 1.162 -2.185 -4.955 1.00 95.12 109 PRO A C 1
ATOM 882 O O . PRO A 1 109 ? 0.391 -2.010 -5.903 1.00 95.12 109 PRO A O 1
ATOM 885 N N . SER A 1 110 ? 2.085 -1.269 -4.632 1.00 95.56 110 SER A N 1
ATOM 886 C CA . SER A 1 110 ? 2.252 0.003 -5.355 1.00 95.56 110 SER A CA 1
ATOM 887 C C . SER A 1 110 ? 3.240 -0.090 -6.514 1.00 95.56 110 SER A C 1
ATOM 889 O O . SER A 1 110 ? 3.147 0.713 -7.440 1.00 95.56 110 SER A O 1
ATOM 891 N N . LEU A 1 111 ? 4.171 -1.043 -6.501 1.00 96.12 111 LEU A N 1
ATOM 892 C CA . LEU A 1 111 ? 5.162 -1.278 -7.554 1.00 96.12 111 LEU A CA 1
ATOM 893 C C . LEU A 1 111 ? 4.912 -2.630 -8.234 1.00 96.12 111 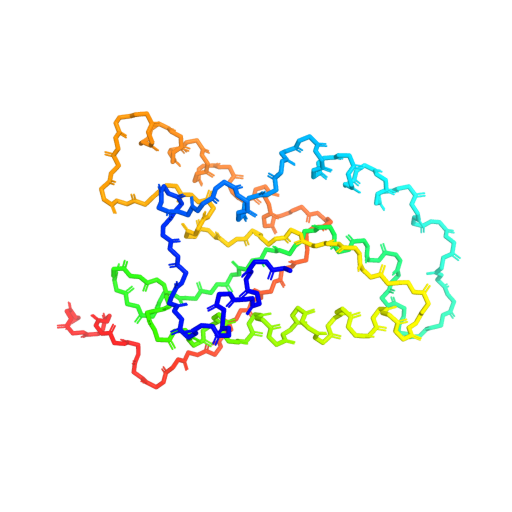LEU A C 1
ATOM 895 O O . LEU A 1 111 ? 4.410 -3.563 -7.614 1.00 96.12 111 LEU A O 1
ATOM 899 N N . PHE A 1 112 ? 5.274 -2.754 -9.514 1.00 97.31 112 PHE A N 1
ATOM 900 C CA . PHE A 1 112 ? 5.164 -4.028 -10.232 1.00 97.31 112 PHE A CA 1
ATOM 901 C C . PHE A 1 112 ? 6.089 -5.089 -9.634 1.00 97.31 112 PHE A C 1
ATOM 903 O O . PHE A 1 112 ? 7.254 -4.823 -9.363 1.00 97.31 112 PHE A O 1
ATOM 910 N N . GLN A 1 113 ? 5.582 -6.304 -9.449 1.00 96.44 113 GLN A N 1
ATOM 911 C CA . GLN A 1 113 ? 6.332 -7.398 -8.823 1.00 96.44 113 GLN A CA 1
ATOM 912 C C . GLN A 1 113 ? 6.682 -8.471 -9.852 1.00 96.44 113 GLN A C 1
ATOM 914 O O . GLN A 1 113 ? 6.037 -8.567 -10.886 1.00 96.44 113 GLN A O 1
ATOM 919 N N . SER A 1 114 ? 7.690 -9.302 -9.608 1.00 93.69 114 SER A N 1
ATOM 920 C CA . SER A 1 114 ? 8.033 -10.378 -10.552 1.00 93.69 114 SER A CA 1
ATOM 921 C C . SER A 1 114 ? 6.954 -11.483 -10.623 1.00 93.69 114 SER A C 1
ATOM 923 O O . SER A 1 114 ? 6.253 -11.711 -9.632 1.00 93.69 114 SER A O 1
ATOM 925 N N . PRO A 1 115 ? 6.842 -12.220 -11.751 1.00 95.69 115 PRO A N 1
ATOM 926 C CA . PRO A 1 115 ? 7.364 -11.874 -13.079 1.00 95.69 115 PRO A CA 1
ATOM 927 C C . PRO A 1 115 ? 6.695 -10.618 -13.655 1.00 95.69 115 PRO A C 1
ATOM 929 O O . PRO A 1 115 ? 5.494 -10.419 -13.473 1.00 95.69 115 PRO A O 1
ATOM 932 N N . ARG A 1 116 ? 7.496 -9.809 -14.357 1.00 96.94 116 ARG A N 1
ATOM 933 C CA . ARG A 1 116 ? 7.111 -8.542 -14.989 1.00 96.94 116 ARG A CA 1
ATOM 934 C C . ARG A 1 116 ? 7.223 -8.646 -16.509 1.00 96.94 116 ARG A C 1
ATOM 936 O O . ARG A 1 116 ? 8.110 -9.321 -17.027 1.00 96.94 116 ARG A O 1
ATOM 943 N N . THR A 1 117 ? 6.340 -7.964 -17.225 1.00 98.12 117 THR A N 1
ATOM 944 C CA . THR A 1 117 ? 6.499 -7.675 -18.656 1.00 98.12 117 THR A CA 1
ATOM 945 C C . THR A 1 117 ? 7.587 -6.610 -18.874 1.00 98.12 117 THR A C 1
ATOM 947 O O . THR A 1 117 ? 7.916 -5.875 -17.942 1.00 98.12 117 THR A O 1
ATOM 950 N N . PRO A 1 118 ? 8.115 -6.430 -20.102 1.00 98.19 118 PRO A N 1
ATOM 951 C CA . PRO A 1 118 ? 9.107 -5.383 -20.374 1.00 98.19 118 PRO A CA 1
ATOM 952 C C . PRO A 1 118 ? 8.643 -3.964 -20.003 1.00 98.19 118 PRO A C 1
ATOM 954 O O . PRO A 1 118 ? 9.438 -3.147 -19.541 1.00 98.19 118 PRO A O 1
ATOM 957 N N . LEU A 1 119 ? 7.349 -3.668 -20.176 1.00 97.69 119 LEU A N 1
ATOM 958 C CA . LEU A 1 119 ? 6.771 -2.384 -19.774 1.00 97.69 119 LEU A CA 1
ATOM 959 C C . LEU A 1 119 ? 6.723 -2.247 -18.246 1.00 97.69 119 LEU A C 1
ATOM 961 O O . LEU A 1 119 ? 7.100 -1.209 -17.706 1.00 97.69 119 LEU A O 1
ATOM 965 N N . GLU A 1 120 ? 6.289 -3.294 -17.547 1.00 98.06 120 GLU A N 1
ATOM 966 C CA . GLU A 1 120 ? 6.254 -3.324 -16.081 1.00 98.06 120 GLU A CA 1
ATOM 967 C C . GLU A 1 120 ? 7.655 -3.217 -15.474 1.00 98.06 120 GLU A C 1
ATOM 969 O O . GLU A 1 120 ? 7.823 -2.564 -14.448 1.00 98.06 120 GLU A O 1
ATOM 974 N N . ASP A 1 121 ? 8.668 -3.793 -16.123 1.00 98.12 121 ASP A N 1
ATOM 975 C CA . ASP A 1 121 ? 10.071 -3.663 -15.730 1.00 98.12 121 ASP A CA 1
ATOM 976 C C . ASP A 1 121 ? 10.572 -2.224 -15.818 1.00 98.12 121 ASP A C 1
ATOM 978 O O . ASP A 1 121 ? 11.178 -1.726 -14.865 1.00 98.12 121 ASP A O 1
ATOM 982 N N . ALA A 1 122 ? 10.278 -1.531 -16.920 1.00 97.94 122 ALA A N 1
ATOM 983 C CA . ALA A 1 122 ? 10.622 -0.121 -17.068 1.00 97.94 122 ALA A CA 1
ATOM 984 C C . ALA A 1 122 ? 9.923 0.742 -16.001 1.00 97.94 122 ALA A C 1
ATOM 986 O O . ALA A 1 122 ? 10.556 1.586 -15.363 1.00 97.94 122 ALA A O 1
ATOM 987 N N . LEU A 1 123 ? 8.631 0.493 -15.754 1.00 97.50 123 LEU A N 1
ATOM 988 C CA . LEU A 1 123 ? 7.850 1.217 -14.747 1.00 97.50 123 LEU A CA 1
ATOM 989 C C . LEU A 1 123 ? 8.318 0.917 -13.319 1.00 97.50 123 LEU A C 1
ATOM 991 O O . LEU A 1 123 ? 8.390 1.832 -12.500 1.00 97.50 123 LEU A O 1
ATOM 995 N N . PHE A 1 124 ? 8.684 -0.329 -13.016 1.00 97.56 124 PHE A N 1
ATOM 996 C CA . PHE A 1 124 ? 9.296 -0.687 -11.739 1.00 97.56 124 PHE A CA 1
ATOM 997 C C . PHE A 1 124 ? 10.626 0.040 -11.539 1.00 97.56 124 PHE A C 1
ATOM 999 O O . PHE A 1 124 ? 10.862 0.584 -10.463 1.00 97.56 124 PHE A O 1
ATOM 1006 N N . GLY A 1 125 ? 11.484 0.091 -12.563 1.00 97.50 125 GLY A N 1
ATOM 1007 C CA . GLY A 1 125 ? 12.760 0.807 -12.504 1.00 97.50 125 GLY A CA 1
ATOM 1008 C C . GLY A 1 125 ? 12.582 2.285 -12.146 1.00 97.50 125 GLY A C 1
ATOM 1009 O O . GLY A 1 125 ? 13.229 2.783 -11.228 1.00 97.50 125 GLY A O 1
ATOM 1010 N N . LEU A 1 126 ? 11.638 2.961 -12.806 1.00 96.44 126 LEU A N 1
ATOM 1011 C CA . LEU A 1 126 ? 11.303 4.356 -12.510 1.00 96.44 126 LEU A CA 1
ATOM 1012 C C . LEU A 1 126 ? 10.743 4.522 -11.093 1.00 96.44 126 LEU A C 1
ATOM 1014 O O . LEU A 1 126 ? 11.241 5.346 -10.331 1.00 96.44 126 LEU A O 1
ATOM 1018 N N . ALA A 1 127 ? 9.743 3.719 -10.723 1.00 95.50 127 ALA A N 1
ATOM 1019 C CA . ALA A 1 127 ? 9.069 3.839 -9.434 1.00 95.50 127 ALA A CA 1
ATOM 1020 C C . ALA A 1 127 ? 9.995 3.512 -8.253 1.00 95.50 127 ALA A C 1
ATOM 1022 O O . ALA A 1 127 ? 10.004 4.232 -7.255 1.00 95.50 127 ALA A O 1
ATOM 1023 N N . SER A 1 128 ? 10.800 2.455 -8.369 1.00 95.25 128 SER A N 1
ATOM 1024 C CA . SER A 1 128 ? 11.757 2.046 -7.334 1.00 95.25 128 SER A CA 1
ATOM 1025 C C . SER A 1 128 ? 12.853 3.093 -7.119 1.00 95.25 128 SER A C 1
ATOM 1027 O O . SER A 1 128 ? 13.243 3.332 -5.979 1.00 95.25 128 SER A O 1
ATOM 1029 N N . GLY A 1 129 ? 13.284 3.782 -8.182 1.00 94.81 129 GLY A N 1
ATOM 1030 C CA . GLY A 1 129 ? 14.220 4.903 -8.097 1.00 94.81 129 GLY A CA 1
ATOM 1031 C C . GLY A 1 129 ? 13.615 6.221 -7.603 1.00 94.81 129 GLY A C 1
ATOM 1032 O O . GLY A 1 129 ? 14.370 7.167 -7.384 1.00 94.81 129 GLY A O 1
ATOM 1033 N N . SER A 1 130 ? 12.289 6.317 -7.439 1.00 93.94 130 SER A N 1
ATOM 1034 C CA . SER A 1 130 ? 11.603 7.540 -6.989 1.00 93.94 130 SER A CA 1
ATOM 1035 C C . SER A 1 130 ? 10.789 7.387 -5.701 1.00 93.94 130 SER A C 1
ATOM 1037 O O . SER A 1 130 ? 10.333 8.391 -5.156 1.00 93.94 130 SER A O 1
ATOM 1039 N N . MET A 1 131 ? 10.577 6.170 -5.190 1.00 94.25 131 MET A N 1
ATOM 1040 C CA . MET A 1 131 ? 9.703 5.924 -4.031 1.00 94.25 131 MET A CA 1
ATOM 1041 C C . MET A 1 131 ? 10.158 6.632 -2.746 1.00 94.25 131 MET A C 1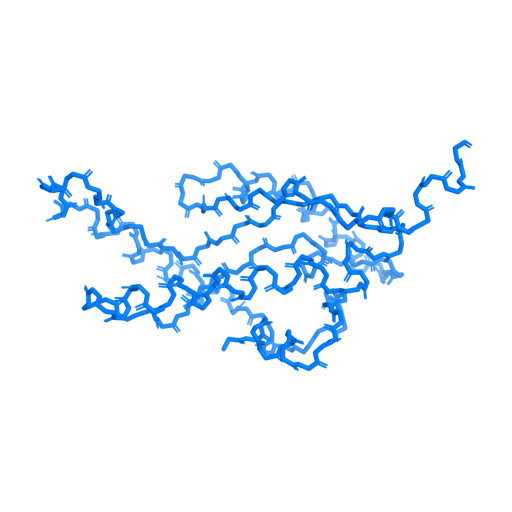
ATOM 1043 O O . MET A 1 131 ? 9.339 6.931 -1.881 1.00 94.25 131 MET A O 1
ATOM 1047 N N . GLN A 1 132 ? 11.444 6.969 -2.627 1.00 92.00 132 GLN A N 1
ATOM 1048 C CA . GLN A 1 132 ? 11.975 7.795 -1.542 1.00 92.00 132 GLN A CA 1
ATOM 1049 C C . GLN A 1 132 ? 11.298 9.167 -1.460 1.00 92.00 132 GLN A C 1
ATOM 1051 O O . GLN A 1 132 ? 11.213 9.726 -0.372 1.00 92.00 132 GLN A O 1
ATOM 1056 N N . LEU A 1 133 ? 10.773 9.692 -2.575 1.00 91.00 133 LEU A N 1
ATOM 1057 C CA . LEU A 1 133 ? 9.993 10.928 -2.572 1.00 91.00 133 LEU A CA 1
ATOM 1058 C C . LEU A 1 133 ? 8.714 10.767 -1.755 1.00 91.00 133 LEU A C 1
ATOM 1060 O O . LEU A 1 133 ? 8.334 11.696 -1.062 1.00 91.00 133 LEU A O 1
ATOM 1064 N N . VAL A 1 134 ? 8.078 9.593 -1.786 1.00 90.31 134 VAL A N 1
ATOM 1065 C CA . VAL A 1 134 ? 6.900 9.315 -0.957 1.00 90.31 134 VAL A CA 1
ATOM 1066 C C . VAL A 1 134 ? 7.292 9.230 0.515 1.00 90.31 134 VAL A C 1
ATOM 1068 O O . VAL A 1 134 ? 6.665 9.873 1.350 1.00 90.31 134 VAL A O 1
ATOM 1071 N N . TYR A 1 135 ? 8.353 8.486 0.839 1.00 91.12 135 TYR A N 1
ATOM 1072 C CA . TYR A 1 135 ? 8.798 8.315 2.227 1.00 91.12 135 TYR A CA 1
ATOM 1073 C C . TYR A 1 135 ? 9.390 9.582 2.860 1.00 91.12 135 TYR A C 1
ATOM 1075 O O . TYR A 1 135 ? 9.388 9.702 4.081 1.00 91.12 135 TYR A O 1
ATOM 1083 N N . GLY A 1 136 ? 9.924 10.498 2.051 1.00 87.06 136 GLY A N 1
ATOM 1084 C CA . GLY A 1 136 ? 10.560 11.732 2.508 1.00 87.06 136 GLY A CA 1
ATOM 1085 C C . GLY A 1 136 ? 9.684 12.979 2.414 1.00 87.06 136 GLY A C 1
ATOM 1086 O O . GLY A 1 136 ? 10.165 14.057 2.742 1.00 87.06 136 GLY A O 1
ATOM 1087 N N . HIS A 1 137 ? 8.443 12.877 1.931 1.00 85.06 137 HIS A N 1
ATOM 1088 C CA . HIS A 1 137 ? 7.589 14.052 1.771 1.00 85.06 137 HIS A CA 1
ATOM 1089 C C . HIS A 1 137 ? 6.934 14.457 3.101 1.00 85.06 137 HIS A C 1
ATOM 1091 O O . HIS A 1 137 ? 6.303 13.632 3.753 1.00 85.06 137 HIS A O 1
ATOM 1097 N N . ASP A 1 138 ? 6.960 15.750 3.441 1.00 78.31 138 ASP A N 1
ATOM 1098 C CA . ASP A 1 138 ? 6.466 16.306 4.721 1.00 78.31 138 ASP A CA 1
ATOM 1099 C C . ASP A 1 138 ? 4.979 16.041 5.030 1.00 78.31 138 ASP A C 1
ATOM 1101 O O . ASP A 1 138 ? 4.537 16.107 6.172 1.00 78.31 138 ASP A O 1
ATOM 1105 N N . LEU A 1 139 ? 4.194 15.749 3.995 1.00 76.19 139 LEU A N 1
ATOM 1106 C CA . LEU A 1 139 ? 2.764 15.419 4.095 1.00 76.19 139 LEU A CA 1
ATOM 1107 C C . LEU A 1 139 ? 2.459 13.919 4.091 1.00 76.19 139 LEU A C 1
ATOM 1109 O O . LEU A 1 139 ? 1.298 13.533 4.230 1.00 76.19 139 LEU A O 1
ATOM 1113 N N . ALA A 1 140 ? 3.468 13.069 3.902 1.00 83.56 140 ALA A N 1
ATOM 1114 C CA . ALA A 1 140 ? 3.296 11.634 4.034 1.00 83.56 140 ALA A CA 1
ATOM 1115 C C . ALA A 1 140 ? 3.458 11.245 5.505 1.00 83.56 140 ALA A C 1
ATOM 1117 O O . ALA A 1 140 ? 4.486 11.507 6.129 1.00 83.56 140 ALA A O 1
ATOM 1118 N N . MET A 1 141 ? 2.458 10.569 6.068 1.00 88.06 141 MET A N 1
ATOM 1119 C CA . MET A 1 141 ? 2.626 9.934 7.371 1.00 88.06 141 MET A CA 1
ATOM 1120 C C . MET A 1 141 ? 3.251 8.561 7.192 1.00 88.06 141 MET A C 1
ATOM 1122 O O . MET A 1 141 ? 2.712 7.718 6.480 1.00 88.06 141 MET A O 1
ATOM 1126 N N . ILE A 1 142 ? 4.358 8.306 7.881 1.00 91.62 142 ILE A N 1
ATOM 1127 C CA . ILE A 1 142 ? 5.053 7.026 7.771 1.00 91.62 142 ILE A CA 1
ATOM 1128 C C . ILE A 1 142 ? 4.612 6.095 8.897 1.00 91.62 142 ILE A C 1
ATOM 1130 O O . ILE A 1 142 ? 4.845 6.362 10.076 1.00 91.62 142 ILE A O 1
ATOM 1134 N N . TRP A 1 143 ? 4.005 4.968 8.540 1.00 94.00 143 TRP A N 1
ATOM 1135 C CA . TRP A 1 143 ? 3.740 3.874 9.465 1.00 94.00 143 TRP A CA 1
ATOM 1136 C C . TRP A 1 143 ? 4.863 2.854 9.375 1.00 94.00 143 TRP A C 1
ATOM 1138 O O . TRP A 1 143 ? 4.930 2.053 8.443 1.00 94.00 143 TRP A O 1
ATOM 1148 N N . LYS A 1 144 ? 5.750 2.888 10.369 1.00 95.00 144 LYS A N 1
ATOM 1149 C CA . LYS A 1 144 ? 6.839 1.924 10.505 1.00 95.00 144 LYS A CA 1
ATOM 1150 C C . LYS A 1 144 ? 6.395 0.747 11.373 1.00 95.00 144 LYS A C 1
ATOM 1152 O O . LYS A 1 144 ? 6.288 0.874 12.592 1.00 95.00 144 LYS A O 1
ATOM 1157 N N . LEU A 1 145 ? 6.149 -0.403 10.754 1.00 93.88 145 LEU A N 1
ATOM 1158 C CA . LEU A 1 145 ? 5.762 -1.626 11.452 1.00 93.88 145 LEU A CA 1
ATOM 1159 C C . LEU A 1 145 ? 7.025 -2.408 11.820 1.00 93.88 145 LEU A C 1
ATOM 1161 O O . LEU A 1 145 ? 7.652 -3.034 10.974 1.00 93.88 145 LEU A O 1
ATOM 1165 N N . ILE A 1 146 ? 7.393 -2.348 13.100 1.00 91.81 146 ILE A N 1
ATOM 1166 C CA . ILE A 1 146 ? 8.632 -2.951 13.625 1.00 91.81 146 ILE A CA 1
ATOM 1167 C C . ILE A 1 146 ? 8.442 -4.352 14.222 1.00 91.81 146 ILE A C 1
ATOM 1169 O O . ILE A 1 146 ? 9.414 -5.072 14.421 1.00 91.81 146 ILE A O 1
ATOM 1173 N N . ALA A 1 147 ? 7.205 -4.735 14.544 1.00 91.25 147 ALA A N 1
ATOM 1174 C CA . ALA A 1 147 ? 6.904 -6.064 15.065 1.00 91.25 147 ALA A CA 1
ATOM 1175 C C . ALA A 1 147 ? 6.770 -7.061 13.908 1.00 91.25 147 ALA A C 1
ATOM 1177 O O . ALA A 1 147 ? 6.084 -6.760 12.934 1.00 91.25 147 ALA A O 1
ATOM 1178 N N . MET A 1 148 ? 7.340 -8.256 14.068 1.00 90.44 148 MET A N 1
ATOM 1179 C CA . MET A 1 148 ? 7.295 -9.353 13.091 1.00 90.44 148 MET A CA 1
ATOM 1180 C C . MET A 1 148 ? 6.537 -10.564 13.650 1.00 90.44 148 MET A C 1
ATOM 1182 O O . MET A 1 148 ? 6.459 -10.706 14.875 1.00 90.44 148 MET A O 1
ATOM 1186 N N . PRO A 1 149 ? 5.966 -11.433 12.794 1.00 88.56 149 PRO A N 1
ATOM 1187 C CA . PRO A 1 149 ? 5.422 -12.706 13.245 1.00 88.56 149 PRO A CA 1
ATOM 1188 C C . PRO A 1 149 ? 6.522 -13.590 13.868 1.00 88.56 149 PRO A C 1
ATOM 1190 O O . PRO A 1 149 ? 7.699 -13.453 13.519 1.00 88.56 149 PRO A O 1
ATOM 1193 N N . PRO A 1 150 ? 6.164 -14.510 14.784 1.00 77.69 150 PRO A N 1
ATOM 1194 C CA . PRO A 1 150 ? 7.106 -15.490 15.316 1.00 77.69 150 PRO A CA 1
ATOM 1195 C C . PRO A 1 150 ? 7.616 -16.377 14.173 1.00 77.69 150 PRO A C 1
ATOM 1197 O O . PRO A 1 150 ? 6.813 -17.067 13.554 1.00 77.69 150 PRO A O 1
ATOM 1200 N N . CYS A 1 151 ? 8.930 -16.362 13.916 1.00 66.00 151 CYS A N 1
ATOM 1201 C CA . CYS A 1 151 ? 9.575 -16.996 12.758 1.00 66.00 151 CYS A CA 1
ATOM 1202 C C . CYS A 1 151 ? 9.073 -16.417 11.414 1.00 66.00 151 CYS A C 1
ATOM 1204 O O . CYS A 1 151 ? 8.064 -16.892 10.888 1.00 66.00 151 CYS A O 1
ATOM 1206 N N . PRO A 1 152 ? 9.738 -15.394 10.835 1.00 60.12 152 PRO A N 1
ATOM 1207 C CA . PRO A 1 152 ? 9.440 -14.953 9.475 1.00 60.12 152 PRO A CA 1
ATOM 1208 C C . PRO A 1 152 ? 9.748 -16.117 8.526 1.00 60.12 152 PRO A C 1
ATOM 1210 O O . PRO A 1 152 ? 10.905 -16.433 8.240 1.00 60.12 152 PRO A O 1
ATOM 1213 N N . GLN A 1 153 ? 8.695 -16.836 8.147 1.00 60.34 153 GLN A N 1
ATOM 1214 C CA . GLN A 1 153 ? 8.761 -18.074 7.389 1.00 60.34 153 GLN A CA 1
ATOM 1215 C C . GLN A 1 153 ? 9.652 -17.873 6.154 1.00 60.34 153 GLN A C 1
ATOM 1217 O O . GLN A 1 153 ? 9.399 -17.005 5.327 1.00 60.34 153 GLN A O 1
ATOM 1222 N N . SER A 1 154 ? 10.684 -18.712 6.036 1.00 58.34 154 SER A N 1
ATOM 1223 C CA . SER A 1 154 ? 11.608 -18.842 4.896 1.00 58.34 154 SER A CA 1
ATOM 1224 C C . SER A 1 154 ? 12.856 -17.951 4.826 1.00 58.34 154 SER A C 1
ATOM 1226 O O . SER A 1 154 ? 13.729 -18.285 4.028 1.00 58.34 154 SER A O 1
ATOM 1228 N N . LEU A 1 155 ? 13.011 -16.865 5.593 1.00 57.25 155 LEU A N 1
ATOM 1229 C CA . LEU A 1 155 ? 14.187 -15.983 5.404 1.00 57.25 155 LEU A CA 1
ATOM 1230 C C . LEU A 1 155 ? 15.474 -16.496 6.068 1.00 57.25 155 LEU A C 1
ATOM 1232 O O . LEU A 1 155 ? 16.570 -16.184 5.601 1.00 57.25 155 LEU A O 1
ATOM 1236 N N . ASP A 1 156 ? 15.345 -17.320 7.108 1.00 57.81 156 ASP A N 1
ATOM 1237 C CA . ASP A 1 156 ? 16.484 -17.940 7.799 1.00 57.81 156 ASP A CA 1
ATOM 1238 C C . ASP A 1 156 ? 16.808 -19.351 7.275 1.00 57.81 156 ASP A C 1
ATOM 1240 O O . ASP A 1 156 ? 17.846 -19.909 7.613 1.00 57.81 156 ASP A O 1
ATOM 1244 N N . ALA A 1 157 ? 15.962 -19.933 6.415 1.00 57.78 157 ALA A N 1
ATOM 1245 C CA . ALA A 1 157 ? 16.140 -21.299 5.900 1.00 57.78 157 ALA A CA 1
ATOM 1246 C C . ALA A 1 157 ? 17.304 -21.445 4.894 1.00 57.78 157 ALA A C 1
ATOM 1248 O O . ALA A 1 157 ? 17.661 -22.561 4.519 1.00 57.78 157 ALA A O 1
ATOM 1249 N N . HIS A 1 158 ? 17.885 -20.325 4.455 1.00 54.03 158 HIS A N 1
ATOM 1250 C CA . HIS A 1 158 ? 18.990 -20.266 3.494 1.00 54.03 158 HIS A CA 1
ATOM 1251 C C . HIS A 1 158 ? 20.196 -19.459 4.006 1.00 54.03 158 HIS A C 1
ATOM 1253 O O . HIS A 1 158 ? 21.024 -19.041 3.196 1.00 54.03 158 HIS A O 1
ATOM 1259 N N . ARG A 1 159 ? 20.278 -19.203 5.320 1.00 49.25 159 ARG A N 1
ATOM 1260 C CA . ARG A 1 159 ? 21.452 -18.575 5.945 1.00 49.25 159 ARG A CA 1
ATOM 1261 C C . ARG A 1 159 ? 22.483 -19.601 6.389 1.00 49.25 159 ARG A C 1
ATOM 1263 O O . ARG A 1 159 ? 22.072 -20.682 6.860 1.00 49.25 159 ARG A O 1
#

pLDDT: mean 82.64, std 17.19, range [35.5, 98.19]

Sequence (159 aa):
SWLITRQEQGLPIDRRQDMPHDAYWDPEELLRSWARSKGSDQQCASDGLVLGPLSLVLVAVSLCWCSQGHPDPDCYHLRRIAMLLQAFAKFRQQNGSPWKDVAVFWDFPSLFQSPRTPLEDALFGLASGSMQLVYGHDLAMIWKLIAMPPCPQSLDAHR

Secondary structure (DSSP, 8-state):
-HHHHHHHTTPPPPPGGGS-GGGSPPHHHHHHHHHHHHTSTTS---SSS---S----EEEEEE--SSSS-S-TTSHHHHHHHHHHHHHHHHHHHTT------EEEEHHHHS--SS--HHHHHHHHHHHTTTHHHHT-TTEEEEEE----SS-TTTSTT-

Foldseek 3Di:
DVLLVCVVVQAADDFQVPDDPVVDDDPVNLVVLVVVLVVQQPPDDDDDDPPDSLSQQAEEEAEQALAPQGRQGRCPVSNVVSVVVVVVQVVCVVVVRHDPDHHYHYPRNNAGDPPDDPVSVVRNVVCVVCVVCLVPPPSYHYDYDPDHDDRSPHPPPVD